Protein AF-A0A9D9SR25-F1 (afdb_monomer_lite)

Radius of gyration: 21.3 Å; chains: 1; bounding box: 66×44×65 Å

Foldseek 3Di:
DDDDDDDDPPPPPPPPPPPPPPLPQPFEAKDFDDDDDDFPQWDDFPRITGGHPPRGWYKAFDDDDDDFPQWDDDPRMTTGVDSQFFDKYFDDPDDDFPQWDDGPRMTGGVDSQAFDKEFDDDDDDFPQWDDGPRITGGVDSPDFDKYADDPNDDGPQWDDGPRITTGND

pLDDT: mean 82.05, std 18.7, range [27.25, 95.69]

Sequence (169 aa):
MSKFPLQLFIVIVLITGGGAKFTHAEQAAAMPRSGSACPSGYYKSGEYCVPGKDATKAVLQRKGSSCPSGYYKSGEYCVASGDKTKAALERDGSSCPGGYYKSGEYCVASSEQPRTVTQRHGSSCPSGYYRSGEYCVASKQTATHVIEQIDSSCPSGYYKSGEYCKRSE

Structure (mmCIF, N/CA/C/O backbone):
data_AF-A0A9D9SR25-F1
#
_entry.id   AF-A0A9D9SR25-F1
#
loop_
_atom_site.group_PDB
_atom_site.id
_atom_site.type_symbol
_atom_site.label_atom_id
_atom_site.label_alt_id
_atom_site.label_comp_id
_atom_site.label_asym_id
_atom_site.label_entity_id
_atom_site.label_seq_id
_atom_site.pdbx_PDB_ins_code
_atom_site.Cartn_x
_atom_site.Cartn_y
_atom_site.Cartn_z
_atom_site.occupancy
_atom_site.B_iso_or_equiv
_atom_site.auth_seq_id
_atom_site.auth_comp_id
_atom_site.auth_asym_id
_atom_site.auth_atom_id
_atom_site.pdbx_PDB_model_num
ATOM 1 N N . MET A 1 1 ? -50.887 -27.441 -45.320 1.00 36.31 1 MET A N 1
ATOM 2 C CA . MET A 1 1 ? -49.569 -27.979 -44.919 1.00 36.31 1 MET A CA 1
ATOM 3 C C . MET A 1 1 ? -48.566 -26.831 -44.905 1.00 36.31 1 MET A C 1
ATOM 5 O O . MET A 1 1 ? -48.365 -26.289 -45.975 1.00 36.31 1 MET A O 1
ATOM 9 N N . SER A 1 2 ? -47.969 -26.508 -43.740 1.00 37.09 2 SER A N 1
ATOM 10 C CA . SER A 1 2 ? -46.695 -25.758 -43.548 1.00 37.09 2 SER A CA 1
ATOM 11 C C . SER A 1 2 ? -46.578 -24.341 -44.158 1.00 37.09 2 SER A C 1
ATOM 13 O O . SER A 1 2 ? -46.807 -24.169 -45.339 1.00 37.09 2 SER A O 1
ATOM 15 N N . LYS A 1 3 ? -46.136 -23.260 -43.503 1.00 36.53 3 LYS A N 1
ATOM 16 C CA . LYS A 1 3 ? -45.299 -23.013 -42.313 1.00 36.53 3 LYS A CA 1
ATOM 17 C C . LYS A 1 3 ? -45.435 -21.511 -41.962 1.00 36.53 3 LYS A C 1
ATOM 19 O O . LYS A 1 3 ? -45.432 -20.689 -42.873 1.00 36.53 3 LYS A O 1
ATOM 24 N N . PHE A 1 4 ? -45.492 -21.158 -40.675 1.00 46.09 4 PHE A N 1
ATOM 25 C CA . PHE A 1 4 ? -45.135 -19.812 -40.187 1.00 46.09 4 PHE A CA 1
ATOM 26 C C . PHE A 1 4 ? -43.613 -19.605 -40.327 1.00 46.09 4 PHE A C 1
ATOM 28 O O . PHE A 1 4 ? -42.866 -20.585 -40.250 1.00 46.09 4 PHE A O 1
ATOM 35 N N . PRO A 1 5 ? -43.134 -18.362 -40.503 1.00 44.91 5 PRO A N 1
ATOM 36 C CA . PRO A 1 5 ? -42.424 -17.745 -39.375 1.00 44.91 5 PRO A CA 1
ATOM 37 C C . PRO A 1 5 ? -42.772 -16.251 -39.212 1.00 44.91 5 PRO A C 1
ATOM 39 O O . PRO A 1 5 ? -42.830 -15.488 -40.167 1.00 44.91 5 PRO A O 1
ATOM 42 N N . LEU A 1 6 ? -43.191 -15.844 -38.014 1.00 39.97 6 LEU A N 1
ATOM 43 C CA . LEU A 1 6 ? -42.313 -15.276 -36.979 1.00 39.97 6 LEU A CA 1
ATOM 44 C C . LEU A 1 6 ? -41.840 -13.858 -37.350 1.00 39.97 6 LEU A C 1
ATOM 46 O O . LEU A 1 6 ? -40.677 -13.629 -37.670 1.00 39.97 6 LEU A O 1
ATOM 50 N N . GLN A 1 7 ? -42.768 -12.895 -37.304 1.00 45.31 7 GLN A N 1
ATOM 51 C CA . GLN A 1 7 ? -42.406 -11.481 -37.284 1.00 45.31 7 GLN A CA 1
ATOM 52 C C . GLN A 1 7 ? -41.759 -11.148 -35.935 1.00 45.31 7 GLN A C 1
ATOM 54 O O . GLN A 1 7 ? -42.334 -11.320 -34.862 1.00 45.31 7 GLN A O 1
ATOM 59 N N . LEU A 1 8 ? -40.511 -10.722 -36.057 1.00 40.78 8 LEU A N 1
ATOM 60 C CA . LEU A 1 8 ? -39.563 -10.306 -35.042 1.00 40.78 8 LEU A CA 1
ATOM 61 C C . LEU A 1 8 ? -40.115 -9.124 -34.220 1.00 40.78 8 LEU A C 1
ATOM 63 O O . LEU A 1 8 ? -40.086 -7.982 -34.672 1.00 40.78 8 LEU A O 1
ATOM 67 N N . PHE A 1 9 ? -40.590 -9.381 -33.000 1.00 42.50 9 PHE A N 1
ATOM 68 C CA . PHE A 1 9 ? -40.798 -8.326 -32.006 1.00 42.50 9 PHE A CA 1
ATOM 69 C C . PHE A 1 9 ? -39.428 -7.871 -31.489 1.00 42.50 9 PHE A C 1
ATOM 71 O O . PHE A 1 9 ? -3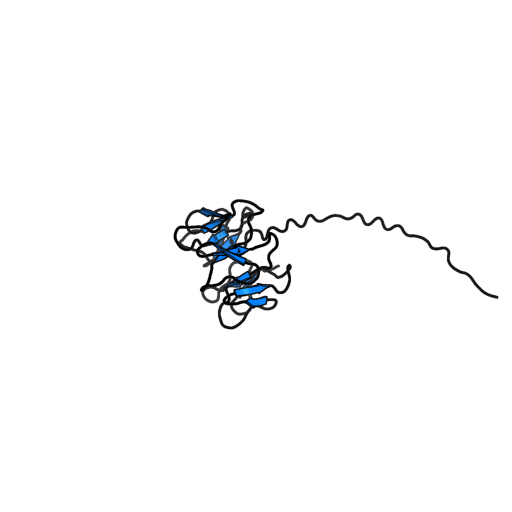8.823 -8.514 -30.633 1.00 42.50 9 PHE A O 1
ATOM 78 N N . ILE A 1 10 ? -38.921 -6.765 -32.035 1.00 45.84 10 ILE A N 1
ATOM 79 C CA . ILE A 1 10 ? -37.752 -6.067 -31.498 1.00 45.84 10 ILE A CA 1
ATOM 80 C C . ILE A 1 10 ? -38.184 -5.413 -30.183 1.00 45.84 10 ILE A C 1
ATOM 82 O O . ILE A 1 10 ? -38.755 -4.324 -30.162 1.00 45.84 10 ILE A O 1
ATOM 86 N N . VAL A 1 11 ? -37.931 -6.097 -29.069 1.00 40.06 11 VAL A N 1
ATOM 87 C CA . VAL A 1 11 ? -37.982 -5.489 -27.738 1.00 40.06 11 VAL A CA 1
ATOM 88 C C . VAL A 1 11 ? -36.752 -4.594 -27.620 1.00 40.06 11 VAL A C 1
ATOM 90 O O . VAL A 1 11 ? -35.647 -5.066 -27.354 1.00 40.06 11 VAL A O 1
ATOM 93 N N . ILE A 1 12 ? -36.930 -3.294 -27.858 1.00 46.47 12 ILE A N 1
ATOM 94 C CA . ILE A 1 12 ? -35.922 -2.284 -27.526 1.00 46.47 12 ILE A CA 1
ATOM 95 C C . ILE A 1 12 ? -35.889 -2.198 -26.000 1.00 46.47 12 ILE A C 1
ATOM 97 O O . ILE A 1 12 ? -36.643 -1.450 -25.380 1.00 46.47 12 ILE A O 1
ATOM 101 N N . VAL A 1 13 ? -35.032 -3.011 -25.384 1.00 42.19 13 VAL A N 1
ATOM 102 C CA . VAL A 1 13 ? -34.656 -2.834 -23.984 1.00 42.19 13 VAL A CA 1
ATOM 103 C C . VAL A 1 13 ? -33.842 -1.547 -23.926 1.00 42.19 13 VAL A C 1
ATOM 105 O O . VAL A 1 13 ? -32.653 -1.530 -24.243 1.00 42.19 13 VAL A O 1
ATOM 108 N N . LEU A 1 14 ? -34.499 -0.449 -23.553 1.00 37.72 14 LEU A N 1
ATOM 109 C CA . LEU A 1 14 ? -33.829 0.755 -23.082 1.00 37.72 14 LEU A CA 1
ATOM 110 C C . LEU A 1 14 ? -33.109 0.378 -21.788 1.00 37.72 14 LEU A C 1
ATOM 112 O O . LEU A 1 14 ? -33.664 0.472 -20.696 1.00 37.72 14 LEU A O 1
ATOM 116 N N . ILE A 1 15 ? -31.873 -0.103 -21.921 1.00 49.88 15 ILE A N 1
ATOM 117 C CA . ILE A 1 15 ? -30.955 -0.218 -20.798 1.00 49.88 15 ILE A CA 1
ATOM 118 C C . ILE A 1 15 ? -30.678 1.221 -20.377 1.00 49.88 15 ILE A C 1
ATOM 120 O O . ILE A 1 15 ? -29.836 1.906 -20.957 1.00 49.88 15 ILE A O 1
ATOM 124 N N . THR A 1 16 ? -31.426 1.706 -19.388 1.00 41.34 16 THR A N 1
ATOM 125 C CA . THR A 1 16 ? -31.039 2.874 -18.607 1.00 41.34 16 THR A CA 1
ATOM 126 C C . THR A 1 16 ? -29.721 2.509 -17.943 1.00 41.34 16 THR A C 1
ATOM 128 O O . THR A 1 16 ? -29.692 1.884 -16.884 1.00 41.34 16 THR A O 1
ATOM 131 N N . GLY A 1 17 ? -28.623 2.820 -18.630 1.00 43.00 17 GLY A N 1
ATOM 132 C CA . GLY A 1 17 ? -27.272 2.721 -18.115 1.00 43.00 17 GLY A CA 1
ATOM 133 C C . GLY A 1 17 ? -27.137 3.688 -16.953 1.00 43.00 17 GLY A C 1
ATOM 134 O O . GLY A 1 17 ? -26.677 4.814 -17.120 1.00 43.00 17 GLY A O 1
ATOM 135 N N . GLY A 1 18 ? -27.567 3.248 -15.771 1.00 36.25 18 GLY A N 1
ATOM 136 C CA . GLY A 1 18 ? -27.136 3.802 -14.504 1.00 36.25 18 GLY A CA 1
ATOM 137 C C . GLY A 1 18 ? -25.638 3.571 -14.418 1.00 36.25 18 GLY A C 1
ATOM 138 O O . GLY A 1 18 ? -25.186 2.539 -13.932 1.00 36.25 18 GLY A O 1
ATOM 139 N N . GLY A 1 19 ? -24.867 4.506 -14.970 1.00 35.53 19 GLY A N 1
ATOM 140 C CA . GLY A 1 19 ? -23.437 4.575 -14.762 1.00 35.53 19 GLY A CA 1
ATOM 141 C C . GLY A 1 19 ? -23.210 4.810 -13.280 1.00 35.53 19 GLY A C 1
ATOM 142 O O . GLY A 1 19 ? -23.188 5.955 -12.831 1.00 35.53 19 GLY A O 1
ATOM 143 N N . ALA A 1 20 ? -23.062 3.730 -12.514 1.00 35.31 20 ALA A N 1
ATOM 144 C CA . ALA A 1 20 ? -22.393 3.793 -11.234 1.00 35.31 20 ALA A CA 1
ATOM 145 C C . ALA A 1 20 ? -21.032 4.425 -11.526 1.00 35.31 20 ALA A C 1
ATOM 147 O O . ALA A 1 20 ? -20.170 3.821 -12.168 1.00 35.31 20 ALA A O 1
ATOM 148 N N . LYS A 1 21 ? -20.872 5.695 -11.147 1.00 28.84 21 LYS A N 1
ATOM 149 C CA . LYS A 1 21 ? -19.568 6.338 -11.122 1.00 28.84 21 LYS A CA 1
ATOM 150 C C . LYS A 1 21 ? -18.767 5.573 -10.082 1.00 28.84 21 LYS A C 1
ATOM 152 O O . LYS A 1 21 ? -18.829 5.885 -8.900 1.00 28.84 21 LYS A O 1
ATOM 157 N N . PHE A 1 22 ? -18.053 4.543 -10.517 1.00 28.72 22 PHE A N 1
ATOM 158 C CA . PHE A 1 22 ? -17.020 3.929 -9.711 1.00 28.72 22 PHE A CA 1
ATOM 159 C C . PHE A 1 22 ? -15.892 4.951 -9.608 1.00 28.72 22 PHE A C 1
ATOM 161 O O . PHE A 1 22 ? -14.959 4.969 -10.413 1.00 28.72 22 PHE A O 1
ATOM 168 N N . THR A 1 23 ? -16.014 5.859 -8.643 1.00 27.25 23 THR A N 1
ATOM 169 C CA . THR A 1 23 ? -14.897 6.657 -8.159 1.00 27.25 23 THR A CA 1
ATOM 170 C C . THR A 1 23 ? -13.943 5.679 -7.482 1.00 27.25 23 THR A C 1
ATOM 172 O O . THR A 1 23 ? -14.039 5.432 -6.283 1.00 27.25 23 THR A O 1
ATOM 175 N N . HIS A 1 24 ? -13.073 5.049 -8.271 1.00 37.03 24 HIS A N 1
ATOM 176 C CA . HIS A 1 24 ? -11.971 4.235 -7.771 1.00 37.03 24 HIS A CA 1
ATOM 177 C C . HIS A 1 24 ? -10.925 5.171 -7.174 1.00 37.03 24 HIS A C 1
ATOM 179 O O . HIS A 1 24 ? -9.902 5.464 -7.785 1.00 37.03 24 HIS A O 1
ATOM 185 N N . ALA A 1 25 ? -11.212 5.674 -5.983 1.00 37.75 25 ALA A N 1
ATOM 186 C CA . ALA A 1 25 ? -10.147 5.908 -5.042 1.00 37.75 25 ALA A CA 1
ATOM 187 C C . ALA A 1 25 ? -9.971 4.571 -4.312 1.00 37.75 25 ALA A C 1
ATOM 189 O O . ALA A 1 25 ? -10.930 4.011 -3.781 1.00 37.75 25 ALA A O 1
ATOM 190 N N . GLU A 1 26 ? -8.759 4.031 -4.313 1.00 50.59 26 GLU A N 1
ATOM 191 C CA . GLU A 1 26 ? -8.326 3.148 -3.229 1.00 50.59 26 GLU A CA 1
ATOM 192 C C . GLU A 1 26 ? -8.309 4.059 -1.983 1.00 50.59 26 GLU A C 1
ATOM 194 O O . GLU A 1 26 ? -7.312 4.704 -1.659 1.00 50.59 26 GLU A O 1
ATOM 199 N N . GLN A 1 27 ? -9.509 4.275 -1.429 1.00 62.94 27 GLN A N 1
ATOM 200 C CA . GLN A 1 27 ? -9.814 5.192 -0.336 1.00 62.94 27 GLN A CA 1
ATOM 201 C C . GLN A 1 27 ? -9.247 4.621 0.952 1.00 62.94 27 GLN A C 1
ATOM 203 O O . GLN A 1 27 ? -9.194 3.401 1.106 1.00 62.94 27 GLN A O 1
ATOM 208 N N . ALA A 1 28 ? -8.821 5.529 1.832 1.00 77.38 28 ALA A N 1
ATOM 209 C CA . ALA A 1 28 ? -8.316 5.295 3.178 1.00 77.38 28 ALA A CA 1
ATOM 210 C C . ALA A 1 28 ? -8.449 3.837 3.659 1.00 77.38 28 ALA A C 1
ATOM 212 O O . ALA A 1 28 ? -9.545 3.352 3.937 1.00 77.38 28 ALA A O 1
ATOM 213 N N . ALA A 1 29 ? -7.324 3.130 3.740 1.00 86.31 29 ALA A N 1
ATOM 214 C CA . ALA A 1 29 ? -7.258 1.752 4.210 1.00 86.31 29 ALA A CA 1
ATOM 215 C C . ALA A 1 29 ? -6.604 1.695 5.591 1.00 86.31 29 ALA A C 1
ATOM 217 O O . ALA A 1 29 ? -5.873 2.612 5.964 1.00 86.31 29 ALA A O 1
ATOM 218 N N . ALA A 1 30 ? -6.867 0.628 6.351 1.00 91.25 30 ALA A N 1
ATOM 219 C CA . ALA A 1 30 ? -6.173 0.425 7.618 1.00 91.25 30 ALA A CA 1
ATOM 220 C C . ALA A 1 30 ? -4.670 0.211 7.383 1.00 91.25 30 ALA A C 1
ATOM 222 O O . ALA A 1 30 ? -4.254 -0.219 6.310 1.00 91.25 30 ALA A O 1
ATOM 223 N N . MET A 1 31 ? -3.865 0.524 8.391 1.00 90.25 31 MET A N 1
ATOM 224 C CA . MET A 1 31 ? -2.405 0.533 8.297 1.00 90.25 31 MET A CA 1
ATOM 225 C C . MET A 1 31 ? -1.765 0.303 9.668 1.00 90.25 31 MET A C 1
ATOM 227 O O . MET A 1 31 ? -2.406 0.623 10.675 1.00 90.25 31 MET A O 1
ATOM 231 N N . PRO A 1 32 ? -0.518 -0.194 9.740 1.00 90.75 32 PRO A N 1
ATOM 232 C CA . PRO A 1 32 ? 0.221 -0.223 10.994 1.00 90.75 32 PRO A CA 1
ATOM 233 C C . PRO A 1 32 ? 0.365 1.185 11.583 1.00 90.75 32 PRO A C 1
ATOM 235 O O . PRO A 1 32 ? 0.518 2.180 10.865 1.00 90.75 32 PRO A O 1
ATOM 238 N N . ARG A 1 33 ? 0.286 1.271 12.907 1.00 92.56 33 ARG A N 1
ATOM 239 C CA . ARG A 1 33 ? 0.391 2.518 13.659 1.00 92.56 33 ARG A CA 1
ATOM 240 C C . ARG A 1 33 ? 1.857 2.829 13.939 1.00 92.56 33 ARG A C 1
ATOM 242 O O . ARG A 1 33 ? 2.565 2.014 14.519 1.00 92.56 33 ARG A O 1
ATOM 249 N N . SER A 1 34 ? 2.273 4.050 13.617 1.00 88.56 34 SER A N 1
ATOM 250 C CA . SER A 1 34 ? 3.579 4.587 14.001 1.00 88.56 34 SER A CA 1
ATOM 251 C C . SER A 1 34 ? 3.432 5.558 15.174 1.00 88.56 34 SER A C 1
ATOM 253 O O . SER A 1 34 ? 2.635 6.498 15.122 1.00 88.56 34 SER A O 1
ATOM 255 N N . GLY A 1 35 ? 4.185 5.340 16.254 1.00 84.62 35 GLY A N 1
ATOM 256 C CA . GLY A 1 35 ? 4.142 6.188 17.451 1.00 84.62 35 GLY A CA 1
ATOM 257 C C . GLY A 1 35 ? 2.899 5.960 18.315 1.00 84.62 35 GLY A C 1
ATOM 258 O O . GLY A 1 35 ? 2.391 4.847 18.394 1.00 84.62 35 GLY A O 1
ATOM 259 N N . SER A 1 36 ? 2.416 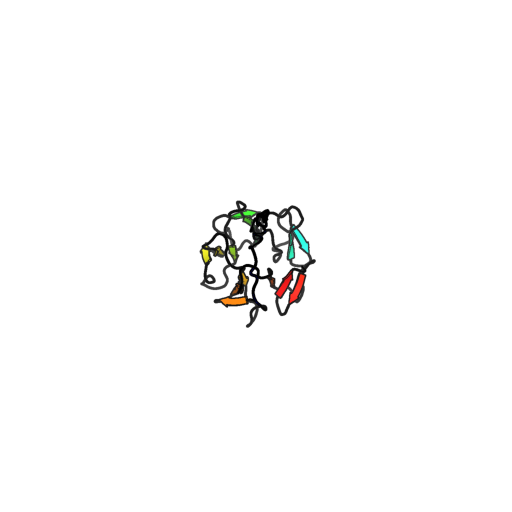6.989 19.022 1.00 83.06 36 SER A N 1
ATOM 260 C CA . SER A 1 36 ? 1.271 6.890 19.949 1.00 83.06 36 SER A CA 1
ATOM 261 C C . SER A 1 36 ? -0.082 7.254 19.323 1.00 83.06 36 SER A C 1
ATOM 263 O O . SER A 1 36 ? -1.116 6.836 19.843 1.00 83.06 36 SER A O 1
ATOM 265 N N . ALA A 1 37 ? -0.090 7.971 18.196 1.00 87.75 37 ALA A N 1
ATOM 266 C CA . ALA A 1 37 ? -1.290 8.549 17.593 1.00 87.75 37 ALA A CA 1
ATOM 267 C C . ALA A 1 37 ? -1.533 8.062 16.155 1.00 87.75 37 ALA A C 1
ATOM 269 O O . ALA A 1 37 ? -0.606 7.675 15.443 1.00 87.75 37 ALA A O 1
ATOM 270 N N . CYS A 1 38 ? -2.798 8.116 15.737 1.00 90.75 38 CYS A N 1
ATOM 271 C CA . CYS A 1 38 ? -3.215 7.897 14.356 1.00 90.75 38 CYS A CA 1
ATOM 272 C C . CYS A 1 38 ? -3.366 9.231 13.611 1.00 90.75 38 CYS A C 1
ATOM 274 O O . CYS A 1 38 ? -3.603 10.259 14.251 1.00 90.75 38 CYS A O 1
ATOM 276 N N . PRO A 1 39 ? -3.224 9.234 12.275 1.00 88.69 39 PRO A N 1
ATOM 277 C CA . PRO A 1 39 ? -3.429 10.433 11.473 1.00 88.69 39 PRO A CA 1
ATOM 278 C C . PRO A 1 39 ? -4.890 10.904 11.547 1.00 88.69 39 PRO A C 1
ATOM 280 O O . PRO A 1 39 ? -5.795 10.141 11.891 1.00 88.69 39 PRO A O 1
ATOM 283 N N . SER A 1 40 ? -5.140 12.168 11.205 1.00 86.12 40 SER A N 1
ATOM 284 C CA . SER A 1 40 ? -6.495 12.732 11.207 1.00 86.12 40 SER A CA 1
ATOM 285 C C . SER A 1 40 ? -7.459 11.908 10.349 1.00 86.12 40 SER A C 1
ATOM 287 O O . SER A 1 40 ? -7.134 11.531 9.225 1.00 86.12 40 SER A O 1
ATOM 289 N N . GLY A 1 41 ? -8.655 11.649 10.881 1.00 88.31 41 GLY A N 1
ATOM 290 C CA . GLY A 1 41 ? -9.667 10.798 10.247 1.00 88.31 41 GLY A CA 1
ATOM 291 C C . GLY A 1 41 ? -9.530 9.309 10.580 1.00 88.31 41 GLY A C 1
ATOM 292 O O . GLY A 1 41 ? -10.446 8.550 10.286 1.00 88.31 41 GLY A O 1
ATOM 293 N N . TYR A 1 42 ? -8.445 8.890 11.236 1.00 91.69 42 TYR A N 1
ATOM 294 C CA . TYR A 1 42 ? -8.218 7.507 11.647 1.00 91.69 42 TYR A CA 1
ATOM 295 C C . TYR A 1 42 ? -8.339 7.345 13.162 1.00 91.69 42 TYR A C 1
ATOM 297 O O . TYR A 1 42 ? -8.040 8.258 13.930 1.00 91.69 42 TYR A O 1
ATOM 305 N N . TYR A 1 43 ? -8.729 6.151 13.599 1.00 92.38 43 TYR A N 1
ATOM 306 C CA . TYR A 1 43 ? -8.791 5.781 15.011 1.00 92.38 43 TYR A CA 1
ATOM 307 C C . TYR A 1 43 ? -7.897 4.576 15.311 1.00 92.38 43 TYR A C 1
ATOM 309 O O . TYR A 1 43 ? -7.591 3.764 14.435 1.00 92.38 43 TYR A O 1
ATOM 317 N N . LYS A 1 44 ? -7.460 4.466 16.570 1.00 94.62 44 LYS A N 1
ATOM 318 C CA . LYS A 1 44 ? -6.611 3.365 17.034 1.00 94.62 44 LYS A CA 1
ATOM 319 C C . LYS A 1 44 ? -7.422 2.072 17.141 1.00 94.62 44 LYS A C 1
ATOM 321 O O . LYS A 1 44 ? -8.467 2.049 17.785 1.00 94.62 44 LYS A O 1
ATOM 326 N N . SER A 1 45 ? -6.886 0.986 16.593 1.00 94.19 45 SER A N 1
ATOM 327 C CA . SER A 1 45 ? -7.371 -0.377 16.814 1.00 94.19 45 SER A CA 1
ATOM 328 C C . SER A 1 45 ? -6.167 -1.300 17.006 1.00 94.19 45 SER A C 1
ATOM 330 O O . SER A 1 45 ? -5.517 -1.695 16.042 1.00 94.19 45 SER A O 1
ATOM 332 N N . GLY A 1 46 ? -5.808 -1.570 18.265 1.00 91.62 46 GLY A N 1
ATOM 333 C CA . GLY A 1 46 ? -4.558 -2.265 18.599 1.00 91.62 46 GLY A CA 1
ATOM 334 C C . GLY A 1 46 ? -3.325 -1.523 18.065 1.00 91.62 46 GLY A C 1
ATOM 335 O O . GLY A 1 46 ? -3.174 -0.315 18.289 1.00 91.62 46 GLY A O 1
ATOM 336 N N . GLU A 1 47 ? -2.489 -2.240 17.315 1.00 93.62 47 GLU A N 1
ATOM 337 C CA . GLU A 1 47 ? -1.287 -1.715 16.648 1.00 93.62 47 GLU A CA 1
ATOM 338 C C . GLU A 1 47 ? -1.556 -1.110 15.265 1.00 93.62 47 GLU A C 1
ATOM 340 O O . GLU A 1 47 ? -0.637 -0.865 14.489 1.00 93.62 47 GLU A O 1
ATOM 345 N N . TYR A 1 48 ? -2.818 -0.804 14.966 1.00 93.88 48 TYR A N 1
ATOM 346 C CA . TYR A 1 48 ? -3.233 -0.253 13.685 1.00 93.88 48 TYR A CA 1
ATOM 347 C C . TYR A 1 48 ? -3.954 1.080 13.830 1.00 93.88 48 TYR A C 1
ATOM 349 O O . TYR A 1 48 ? -4.571 1.394 14.855 1.00 93.88 48 TYR A O 1
ATOM 357 N N . CYS A 1 49 ? -3.934 1.825 12.733 1.00 94.00 49 CYS A N 1
ATOM 358 C CA . CYS A 1 49 ? -4.835 2.928 12.471 1.00 94.00 49 CYS A CA 1
ATOM 359 C C . CYS A 1 49 ? -5.876 2.486 11.451 1.00 94.00 49 CYS A C 1
ATOM 361 O O . CYS A 1 49 ? -5.534 2.032 10.360 1.00 94.00 49 CYS A O 1
ATOM 363 N N . VAL A 1 50 ? -7.150 2.622 11.810 1.00 92.62 50 VAL A N 1
ATOM 364 C CA . VAL A 1 50 ? -8.288 2.241 10.968 1.00 92.62 50 VAL A CA 1
ATOM 365 C C . VAL A 1 50 ? -9.002 3.509 10.499 1.00 92.62 50 VAL A C 1
ATOM 367 O O . VAL A 1 50 ? -9.204 4.417 11.311 1.00 92.62 50 VAL A O 1
ATOM 370 N N . PRO A 1 51 ? -9.353 3.614 9.207 1.00 91.38 51 PRO A N 1
ATOM 371 C CA . PRO A 1 51 ? -10.070 4.763 8.668 1.00 91.38 51 PRO A CA 1
ATOM 372 C C . PRO A 1 51 ? -11.445 4.907 9.327 1.00 91.38 51 PRO A C 1
ATOM 374 O O . PRO A 1 51 ? -12.230 3.961 9.379 1.00 91.38 51 PRO A O 1
ATOM 377 N N . GLY A 1 52 ? -11.744 6.101 9.831 1.00 89.44 52 GLY A N 1
ATOM 378 C CA . GLY A 1 52 ? -13.098 6.500 10.197 1.00 89.44 52 GLY A CA 1
ATOM 379 C C . GLY A 1 52 ? -13.883 7.002 8.983 1.00 89.44 52 GLY A C 1
ATOM 380 O O . GLY A 1 52 ? -13.367 7.078 7.871 1.00 89.44 52 GLY A O 1
ATOM 381 N N . LYS A 1 53 ? -15.132 7.419 9.212 1.00 86.00 53 LYS A N 1
ATOM 382 C CA . LYS A 1 53 ? -16.029 7.959 8.170 1.00 86.00 53 LYS A CA 1
ATOM 383 C C . LYS A 1 53 ? -15.467 9.168 7.404 1.00 86.00 53 LYS A C 1
ATOM 385 O O . LYS A 1 53 ? -15.840 9.387 6.259 1.00 86.00 53 LYS A O 1
ATOM 390 N N . ASP A 1 54 ? -14.582 9.937 8.036 1.00 83.38 54 ASP A N 1
ATOM 391 C CA . ASP A 1 54 ? -14.014 11.169 7.478 1.00 83.38 54 ASP A CA 1
ATOM 392 C C . ASP A 1 54 ? -12.647 10.928 6.800 1.00 83.38 54 ASP A C 1
ATOM 394 O O . ASP A 1 54 ? -12.049 11.850 6.240 1.00 83.38 54 ASP A O 1
ATOM 398 N N . ALA A 1 5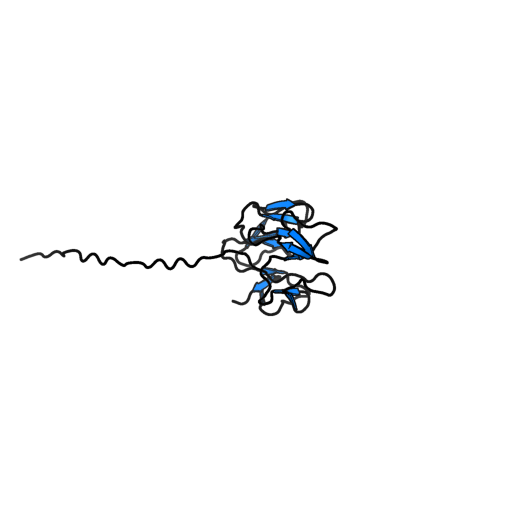5 ? -12.128 9.693 6.841 1.00 85.19 55 ALA A N 1
ATOM 399 C CA . ALA A 1 55 ? -10.878 9.334 6.187 1.00 85.19 55 ALA A CA 1
ATOM 400 C C . ALA A 1 55 ? -11.102 9.156 4.681 1.00 85.19 55 ALA A C 1
ATOM 402 O O . ALA A 1 55 ? -11.599 8.138 4.214 1.00 85.19 55 ALA A O 1
ATOM 403 N N . THR A 1 56 ? -10.717 10.169 3.913 1.00 83.44 56 THR A N 1
ATOM 404 C CA . THR A 1 56 ? -10.887 10.194 2.449 1.00 83.44 56 THR A CA 1
ATOM 405 C C . THR A 1 56 ? -9.576 10.012 1.695 1.00 83.44 56 THR A C 1
ATOM 407 O O . THR A 1 56 ? -9.567 9.629 0.528 1.00 83.44 56 THR A O 1
ATOM 410 N N . LYS A 1 57 ? -8.449 10.262 2.364 1.00 87.94 57 LYS A N 1
ATOM 411 C CA . LYS A 1 57 ? -7.119 10.294 1.758 1.00 87.94 57 LYS A CA 1
ATOM 412 C C . LYS A 1 57 ? -6.336 9.037 2.094 1.00 87.94 57 LYS A C 1
ATOM 414 O O . LYS A 1 57 ? -6.415 8.535 3.210 1.00 87.94 57 LYS A O 1
ATOM 419 N N . ALA A 1 58 ? -5.526 8.578 1.144 1.00 87.94 58 ALA A N 1
ATOM 420 C CA . ALA A 1 58 ? -4.534 7.550 1.414 1.00 87.94 58 ALA A CA 1
ATOM 421 C C . ALA A 1 58 ? -3.472 8.087 2.382 1.00 87.94 58 ALA A C 1
ATOM 423 O O . ALA A 1 58 ? -2.991 9.220 2.241 1.00 87.94 58 ALA A O 1
ATOM 424 N N . VAL A 1 59 ? -3.096 7.252 3.345 1.00 91.19 59 VAL A N 1
ATOM 425 C CA . VAL A 1 59 ? -2.067 7.549 4.336 1.00 91.19 59 VAL A CA 1
ATOM 426 C C . VAL A 1 59 ? -1.091 6.379 4.369 1.00 91.19 59 VAL A C 1
ATOM 428 O O . VAL A 1 59 ? -1.495 5.228 4.231 1.00 91.19 59 VAL A O 1
ATOM 431 N N . LEU A 1 60 ? 0.195 6.673 4.537 1.00 90.88 60 LEU A N 1
ATOM 432 C CA . LEU A 1 60 ? 1.252 5.686 4.768 1.00 90.88 60 LEU A CA 1
ATOM 433 C C . LEU A 1 60 ? 2.153 6.149 5.917 1.00 90.88 60 LEU A C 1
ATOM 435 O O . LEU A 1 60 ? 2.194 7.347 6.218 1.00 90.88 60 LEU A O 1
ATOM 439 N N . GLN A 1 61 ? 2.864 5.230 6.572 1.00 91.56 61 GLN A N 1
ATOM 440 C CA . GLN A 1 61 ? 3.835 5.634 7.589 1.00 91.56 61 GLN A CA 1
ATOM 441 C C . GLN A 1 61 ? 5.011 6.348 6.931 1.00 91.56 61 GLN A C 1
ATOM 443 O O . GLN A 1 61 ? 5.391 6.068 5.791 1.00 91.56 61 GLN A O 1
ATOM 448 N N . ARG A 1 62 ? 5.588 7.299 7.661 1.00 91.88 62 ARG A N 1
ATOM 449 C CA . ARG A 1 62 ? 6.712 8.084 7.184 1.00 91.88 62 ARG A CA 1
ATOM 450 C C . ARG A 1 62 ? 8.027 7.405 7.562 1.00 91.88 62 ARG A C 1
ATOM 452 O O . ARG A 1 62 ? 8.411 7.393 8.725 1.00 91.88 62 ARG A O 1
ATOM 459 N N . LYS A 1 63 ? 8.761 6.910 6.570 1.00 88.38 63 LYS A N 1
ATOM 460 C CA . LYS A 1 63 ? 10.161 6.492 6.693 1.00 88.38 63 LYS A CA 1
ATOM 461 C C . LYS A 1 63 ? 11.105 7.677 6.476 1.00 88.38 63 LYS A C 1
ATOM 463 O O . LYS A 1 63 ? 11.053 8.358 5.453 1.00 88.38 63 LYS A O 1
ATOM 468 N N . GLY A 1 64 ? 11.987 7.922 7.445 1.00 84.62 64 GLY A N 1
ATOM 469 C CA . GLY A 1 64 ? 12.991 8.988 7.375 1.00 84.62 64 GLY A CA 1
ATOM 470 C C . GLY A 1 64 ? 12.399 10.390 7.536 1.00 84.62 64 GLY A C 1
ATOM 471 O O . GLY A 1 64 ? 11.499 10.606 8.346 1.00 84.62 64 GLY A O 1
ATOM 472 N N . SER A 1 65 ? 12.922 11.374 6.801 1.00 85.12 65 SER A N 1
ATOM 473 C CA . SER A 1 65 ? 12.500 12.783 6.880 1.00 85.12 65 SER A CA 1
ATOM 474 C C . SER A 1 65 ? 11.531 13.213 5.771 1.00 85.12 65 SER A C 1
ATOM 476 O O . SER A 1 65 ? 10.944 14.290 5.879 1.00 85.12 65 SER A O 1
ATOM 478 N N . SER A 1 66 ? 11.309 12.380 4.750 1.00 90.19 66 SER A N 1
ATOM 479 C CA . SER A 1 66 ? 10.575 12.732 3.530 1.00 90.19 66 SER A CA 1
ATOM 480 C C . SER A 1 66 ? 9.347 11.849 3.275 1.00 90.19 66 SER A C 1
ATOM 482 O O . SER A 1 66 ? 9.176 10.778 3.859 1.00 90.19 66 SER A O 1
ATOM 484 N N . CYS A 1 67 ? 8.472 12.340 2.398 1.00 94.81 67 CYS A N 1
ATOM 485 C CA . CYS A 1 67 ? 7.307 11.631 1.877 1.00 94.81 67 CYS A CA 1
ATOM 486 C C . CYS A 1 67 ? 7.472 11.392 0.371 1.00 94.81 67 CYS A C 1
ATOM 488 O O . CYS A 1 67 ? 8.217 12.137 -0.276 1.00 94.81 67 CYS A O 1
ATOM 490 N N . PRO A 1 68 ? 6.796 10.379 -0.199 1.00 95.69 68 PRO A N 1
ATOM 491 C CA . PRO A 1 68 ? 6.843 10.151 -1.634 1.00 95.69 68 PRO A CA 1
ATOM 492 C C . PRO A 1 68 ? 6.229 11.315 -2.416 1.00 95.69 68 PRO A C 1
ATOM 494 O O . PRO A 1 68 ? 5.453 12.118 -1.893 1.00 95.69 68 PRO A O 1
ATOM 497 N N . SER A 1 69 ? 6.548 11.380 -3.707 1.00 92.38 69 SER A N 1
ATOM 498 C CA . SER A 1 69 ? 5.950 12.352 -4.625 1.00 92.38 69 SER A CA 1
ATOM 499 C C . SER A 1 69 ? 4.416 12.304 -4.570 1.00 92.38 69 SER A C 1
ATOM 501 O O . SER A 1 69 ? 3.823 11.237 -4.700 1.00 92.38 69 SER A O 1
ATOM 503 N N . GLY A 1 70 ? 3.771 13.465 -4.406 1.00 92.44 70 GLY A N 1
ATOM 504 C CA . GLY A 1 70 ? 2.307 13.573 -4.304 1.00 92.44 70 GLY A CA 1
ATOM 505 C C . GLY A 1 70 ? 1.735 13.391 -2.892 1.00 92.44 70 GLY A C 1
ATOM 506 O O . GLY A 1 70 ? 0.511 13.338 -2.748 1.00 92.44 70 GLY A O 1
ATOM 507 N N . TYR A 1 71 ? 2.599 13.314 -1.874 1.00 94.75 71 TYR A N 1
ATOM 508 C CA . TYR A 1 71 ? 2.235 13.230 -0.461 1.00 94.75 71 TYR A CA 1
ATOM 509 C C . TYR A 1 71 ? 2.901 14.347 0.352 1.00 94.75 71 TYR A C 1
ATOM 511 O O . TYR A 1 71 ? 4.012 14.781 0.046 1.00 94.75 71 TYR A O 1
ATOM 519 N N . TYR A 1 72 ? 2.241 14.781 1.426 1.00 93.00 72 TYR A N 1
ATOM 520 C CA . TYR A 1 72 ? 2.775 15.751 2.386 1.00 93.00 72 TYR A CA 1
ATOM 521 C C . TYR A 1 72 ? 2.923 15.137 3.781 1.00 93.00 72 TYR A C 1
ATOM 523 O O . TYR A 1 72 ? 2.228 14.185 4.143 1.00 93.00 72 TYR A O 1
ATOM 531 N N . LYS A 1 73 ? 3.842 15.691 4.579 1.00 92.31 73 LYS A N 1
ATOM 532 C CA . LYS A 1 73 ? 4.117 15.229 5.944 1.00 92.31 73 LYS A CA 1
ATOM 533 C C . LYS A 1 73 ? 2.985 15.622 6.897 1.00 92.31 73 LYS A C 1
ATOM 535 O O . LYS A 1 73 ? 2.603 16.787 6.961 1.00 92.31 73 LYS A O 1
ATOM 540 N N . SER A 1 74 ? 2.531 14.666 7.701 1.00 87.56 74 SER A N 1
ATOM 541 C CA . SER A 1 74 ? 1.629 14.880 8.833 1.00 87.56 74 SER A CA 1
ATOM 542 C C . SER A 1 74 ? 2.072 13.995 10.003 1.00 87.56 74 SER A C 1
ATOM 544 O O . SER A 1 74 ? 1.762 12.807 10.056 1.00 87.56 74 SER A O 1
ATOM 546 N N . GLY A 1 75 ? 2.879 14.554 10.913 1.00 87.50 75 GLY A N 1
ATOM 547 C CA . GLY A 1 75 ? 3.489 13.794 12.012 1.00 87.50 75 GLY A CA 1
ATOM 548 C C . GLY A 1 75 ? 4.365 12.635 11.513 1.00 87.50 75 GLY A C 1
ATOM 549 O O . GLY A 1 75 ? 5.258 12.836 10.682 1.00 87.50 75 GLY A O 1
ATOM 550 N N . GLU A 1 76 ? 4.075 11.425 11.998 1.00 91.44 76 GLU A N 1
ATOM 551 C CA . GLU A 1 76 ? 4.731 10.167 11.598 1.00 91.44 76 GLU A CA 1
ATOM 552 C C . GLU A 1 76 ? 4.150 9.535 10.329 1.00 91.44 76 GLU A C 1
ATOM 554 O O . GLU A 1 76 ? 4.465 8.396 9.992 1.00 91.44 76 GLU A O 1
ATOM 559 N N . TYR A 1 77 ? 3.327 10.280 9.592 1.00 92.44 77 TYR A N 1
ATOM 560 C CA . TYR A 1 77 ? 2.646 9.789 8.405 1.00 92.44 77 TYR A CA 1
ATOM 561 C C . TYR A 1 77 ? 2.855 10.709 7.203 1.00 92.44 77 TYR A C 1
ATOM 563 O O . TYR A 1 77 ? 3.171 11.899 7.320 1.00 92.44 77 TYR A O 1
ATOM 571 N N . CYS A 1 78 ? 2.648 10.135 6.026 1.00 94.12 78 CYS A N 1
ATOM 572 C CA . CYS A 1 78 ? 2.543 10.836 4.759 1.00 94.12 78 CYS A CA 1
ATOM 573 C C . CYS A 1 78 ? 1.104 10.735 4.265 1.00 94.12 78 CYS A C 1
ATOM 575 O O . CYS A 1 78 ? 0.559 9.640 4.159 1.00 94.12 78 CYS A O 1
ATOM 577 N N . VAL A 1 79 ? 0.495 11.875 3.956 1.00 92.00 79 VAL A N 1
ATOM 578 C CA . VAL A 1 79 ? -0.912 11.970 3.552 1.00 92.00 79 VAL A CA 1
ATOM 579 C C . VAL A 1 79 ? -0.990 12.408 2.096 1.00 92.00 79 VAL A C 1
ATOM 581 O O . VAL A 1 79 ? -0.253 13.301 1.674 1.00 92.00 79 VAL A O 1
ATOM 584 N N . ALA A 1 80 ? -1.867 11.774 1.320 1.00 93.06 80 ALA A N 1
ATOM 585 C CA . ALA A 1 80 ? -2.062 12.101 -0.086 1.00 93.06 80 ALA A CA 1
ATOM 586 C C . ALA A 1 80 ? -2.465 13.574 -0.278 1.00 93.06 80 ALA A C 1
ATOM 588 O O . ALA A 1 80 ? -3.384 14.094 0.367 1.00 93.06 80 ALA A O 1
ATOM 589 N N . SER A 1 81 ? -1.796 14.263 -1.202 1.00 91.81 81 SER A N 1
ATOM 590 C CA . SER A 1 81 ? -2.091 15.666 -1.500 1.00 91.81 81 SER A CA 1
ATOM 591 C C . SER A 1 81 ? -3.482 15.858 -2.120 1.00 91.81 81 SER A C 1
ATOM 593 O O . SER A 1 81 ? -4.118 16.872 -1.835 1.00 91.81 81 SER A O 1
ATOM 595 N N . GLY A 1 82 ? -4.010 14.877 -2.860 1.00 88.00 82 GLY A N 1
ATOM 596 C CA . GLY A 1 82 ? -5.383 14.900 -3.376 1.00 88.00 82 GLY A CA 1
ATOM 597 C C . GLY A 1 82 ? -5.878 13.538 -3.866 1.00 88.00 82 GLY A C 1
ATOM 598 O O . GLY A 1 82 ? -5.157 12.546 -3.806 1.00 88.00 82 GLY A O 1
ATOM 599 N N . ASP A 1 83 ? -7.102 13.501 -4.388 1.00 82.38 83 ASP A N 1
ATOM 600 C CA . ASP A 1 83 ? -7.803 12.250 -4.738 1.00 82.38 83 ASP A CA 1
ATOM 601 C C . ASP A 1 83 ? -7.181 11.502 -5.925 1.00 82.38 83 ASP A C 1
ATOM 603 O O . ASP A 1 83 ? -7.381 10.304 -6.091 1.00 82.38 83 ASP A O 1
ATOM 607 N N . LYS A 1 84 ? -6.412 12.214 -6.755 1.00 85.44 84 LYS A N 1
ATOM 608 C CA . LYS A 1 84 ? -5.672 11.654 -7.897 1.00 85.44 84 LYS A CA 1
ATOM 609 C C . LYS A 1 84 ? -4.223 11.302 -7.556 1.00 85.44 84 LYS A C 1
ATOM 611 O O . LYS A 1 84 ? -3.440 10.982 -8.450 1.00 85.44 84 LYS A O 1
ATOM 616 N N . THR A 1 85 ? -3.825 11.416 -6.288 1.00 90.88 85 THR A N 1
ATOM 617 C CA . THR A 1 85 ? -2.496 10.982 -5.861 1.00 90.88 85 THR A CA 1
ATOM 618 C C . THR A 1 85 ? -2.370 9.481 -6.116 1.00 90.88 85 THR A C 1
ATOM 620 O O . THR A 1 85 ? -3.183 8.686 -5.649 1.00 90.88 85 THR A O 1
ATOM 623 N N . LYS A 1 86 ? -1.339 9.092 -6.870 1.00 92.75 86 LYS A N 1
ATOM 624 C CA . LYS A 1 86 ? -1.066 7.686 -7.179 1.00 92.75 86 LYS A CA 1
ATOM 625 C C . LYS A 1 86 ? -0.723 6.928 -5.903 1.00 92.75 86 LYS A C 1
ATOM 627 O O . LYS A 1 86 ? -0.007 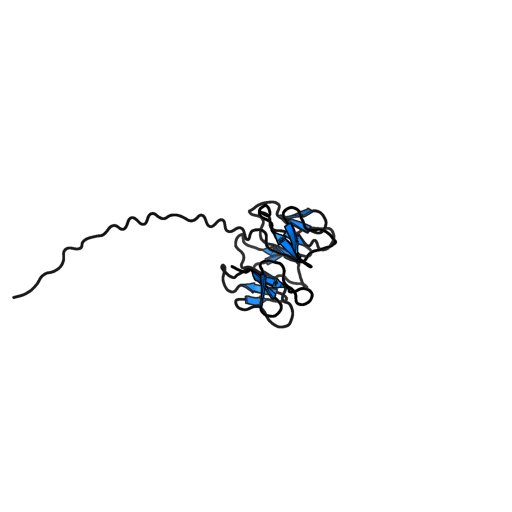7.459 -5.056 1.00 92.75 86 LYS A O 1
ATOM 632 N N . ALA A 1 87 ? -1.183 5.682 -5.808 1.00 91.62 87 ALA A N 1
ATOM 633 C CA . ALA A 1 87 ? -0.912 4.842 -4.650 1.00 91.62 87 ALA A CA 1
ATOM 634 C C . ALA A 1 87 ? 0.596 4.733 -4.384 1.00 91.62 87 ALA A C 1
ATOM 636 O O . ALA A 1 87 ? 1.397 4.572 -5.311 1.00 91.62 87 ALA A O 1
ATOM 637 N N . ALA A 1 88 ? 0.964 4.783 -3.111 1.00 93.69 88 ALA A N 1
ATOM 638 C CA . ALA A 1 88 ? 2.326 4.601 -2.654 1.00 93.69 88 ALA A CA 1
ATOM 639 C C . ALA A 1 88 ? 2.370 3.590 -1.514 1.00 93.69 88 ALA A C 1
ATOM 641 O O . ALA A 1 88 ? 1.423 3.463 -0.740 1.00 93.69 88 ALA A O 1
ATOM 642 N N . LEU A 1 89 ? 3.495 2.898 -1.413 1.00 92.12 89 LEU A N 1
ATOM 643 C CA . LEU A 1 89 ? 3.810 2.003 -0.314 1.00 92.12 89 LEU A CA 1
ATOM 644 C C . LEU A 1 89 ? 5.267 2.176 0.090 1.00 92.12 89 LEU A C 1
ATOM 646 O O . LEU A 1 89 ? 6.091 2.681 -0.676 1.00 92.12 89 LEU A O 1
ATOM 650 N N . GLU A 1 90 ? 5.591 1.740 1.295 1.00 92.38 90 GLU A N 1
ATOM 651 C CA . GLU A 1 90 ? 6.969 1.704 1.757 1.00 92.38 90 GLU A CA 1
ATOM 652 C C . GLU A 1 90 ? 7.818 0.761 0.906 1.00 92.38 90 GLU A C 1
ATOM 654 O O . GLU A 1 90 ? 7.403 -0.345 0.533 1.00 92.38 90 GLU A O 1
ATOM 659 N N . ARG A 1 91 ? 9.038 1.210 0.611 1.00 92.38 91 ARG A N 1
ATOM 660 C CA . ARG A 1 91 ? 10.015 0.387 -0.073 1.00 92.38 91 ARG A CA 1
ATOM 661 C C . ARG A 1 91 ? 10.624 -0.604 0.918 1.00 92.38 91 ARG A C 1
ATOM 663 O O . ARG A 1 91 ? 11.052 -0.205 2.001 1.00 92.38 91 ARG A O 1
ATOM 670 N N . ASP A 1 92 ? 10.669 -1.868 0.524 1.00 88.81 92 ASP A N 1
ATOM 671 C CA . ASP A 1 92 ? 11.386 -2.927 1.213 1.00 88.81 92 ASP A CA 1
ATOM 672 C C . ASP A 1 92 ? 12.422 -3.518 0.250 1.00 88.81 92 ASP A C 1
ATOM 674 O O . ASP A 1 92 ? 12.137 -3.820 -0.912 1.00 88.81 92 ASP A O 1
ATOM 678 N N . GLY A 1 93 ? 13.671 -3.576 0.702 1.00 85.88 93 GLY A N 1
ATOM 679 C CA . GLY A 1 93 ? 14.821 -3.875 -0.143 1.00 85.88 93 GLY A CA 1
ATOM 680 C C . GLY A 1 93 ? 15.121 -2.805 -1.204 1.00 85.88 93 GLY A C 1
ATOM 681 O O . GLY A 1 93 ? 14.766 -1.630 -1.093 1.00 85.88 93 GLY A O 1
ATOM 682 N N . SER A 1 94 ? 15.847 -3.193 -2.254 1.00 86.44 94 SER A N 1
ATOM 683 C CA . SER A 1 94 ? 16.414 -2.263 -3.242 1.00 86.44 94 SER A CA 1
ATOM 684 C C . SER A 1 94 ? 15.522 -1.991 -4.455 1.00 86.44 94 SER A C 1
ATOM 686 O O . SER A 1 94 ? 15.913 -1.196 -5.309 1.00 86.44 94 SER A O 1
ATOM 688 N N . SER A 1 95 ? 14.340 -2.602 -4.556 1.00 91.25 95 SER A N 1
ATOM 689 C CA . SER A 1 95 ? 13.493 -2.574 -5.758 1.00 91.25 95 SER A CA 1
ATOM 690 C C . SER A 1 95 ? 12.027 -2.331 -5.421 1.00 91.25 95 SER A C 1
ATOM 692 O O . SER A 1 95 ? 11.597 -2.556 -4.300 1.00 91.25 95 SER A O 1
ATOM 694 N N . CYS A 1 96 ? 11.267 -1.869 -6.412 1.00 94.31 96 CYS A N 1
ATOM 695 C CA . CYS A 1 96 ? 9.818 -1.718 -6.317 1.00 94.31 96 CYS A CA 1
ATOM 696 C C . CYS A 1 96 ? 9.111 -2.856 -7.061 1.00 94.31 96 CYS A C 1
ATOM 698 O O . CYS A 1 96 ? 9.702 -3.447 -7.971 1.00 94.31 96 CYS A O 1
ATOM 700 N N . PRO A 1 97 ? 7.858 -3.172 -6.700 1.00 94.50 97 PRO A N 1
ATOM 701 C CA . PRO A 1 97 ? 7.088 -4.181 -7.408 1.00 94.50 97 PRO A CA 1
ATOM 702 C C . PRO A 1 97 ? 6.762 -3.724 -8.833 1.00 94.50 97 PRO A C 1
ATOM 704 O O . PRO A 1 97 ? 6.798 -2.533 -9.153 1.00 94.50 97 PRO A O 1
ATOM 707 N N . GLY A 1 98 ? 6.426 -4.679 -9.703 1.00 89.81 98 GLY A N 1
ATOM 708 C CA . GLY A 1 98 ? 6.032 -4.370 -11.078 1.00 89.81 98 GLY A CA 1
ATOM 709 C C . GLY A 1 98 ? 4.889 -3.347 -11.125 1.00 89.81 98 GLY A C 1
ATOM 710 O O . GLY A 1 98 ? 3.889 -3.496 -10.428 1.00 89.81 98 GLY A O 1
ATOM 711 N N . GLY A 1 99 ? 5.041 -2.303 -11.946 1.00 90.75 99 GLY A N 1
ATOM 712 C CA . GLY A 1 99 ? 4.073 -1.202 -12.041 1.00 90.75 99 GLY A CA 1
ATOM 713 C C . GLY A 1 99 ? 4.297 -0.051 -11.052 1.00 90.75 99 GLY A C 1
ATOM 714 O O . GLY A 1 99 ? 3.479 0.867 -11.025 1.00 90.75 99 GLY A O 1
ATOM 715 N N . TYR A 1 100 ? 5.392 -0.074 -10.284 1.00 94.81 100 TYR A N 1
ATOM 716 C CA . TYR A 1 100 ? 5.795 0.987 -9.358 1.00 94.81 100 TYR A CA 1
ATOM 717 C C . TYR A 1 100 ? 7.230 1.457 -9.634 1.00 94.81 100 TYR A C 1
ATOM 719 O O . TYR A 1 100 ? 8.077 0.686 -10.087 1.00 94.81 100 TYR A O 1
ATOM 727 N N . TYR A 1 101 ? 7.519 2.719 -9.320 1.00 94.56 101 TYR A N 1
ATOM 728 C CA . TYR A 1 101 ? 8.849 3.323 -9.418 1.00 94.56 101 TYR A CA 1
ATOM 729 C C . TYR A 1 101 ? 9.324 3.857 -8.061 1.00 94.56 101 TYR A C 1
ATOM 731 O O . TYR A 1 101 ? 8.526 4.128 -7.162 1.00 94.56 101 TYR A O 1
ATOM 739 N N . LYS A 1 102 ? 10.644 4.003 -7.904 1.00 95.31 102 LYS A N 1
ATOM 740 C CA . LYS A 1 102 ? 11.268 4.461 -6.654 1.00 95.31 102 LYS A CA 1
ATOM 741 C C . LYS A 1 102 ? 11.015 5.951 -6.418 1.00 95.31 102 LYS A C 1
ATOM 743 O O . LYS A 1 102 ? 11.245 6.767 -7.305 1.00 95.31 102 LYS A O 1
ATOM 748 N N . SER A 1 103 ? 10.637 6.302 -5.194 1.00 93.81 103 SER A N 1
ATOM 749 C CA . SER A 1 103 ? 10.540 7.679 -4.701 1.00 93.81 103 SER A CA 1
ATOM 750 C C . SER A 1 103 ? 11.080 7.714 -3.267 1.00 93.81 103 SER A C 1
ATOM 752 O O . SER A 1 103 ? 10.341 7.526 -2.305 1.00 93.81 103 SER A O 1
ATOM 754 N N . GLY A 1 104 ? 12.402 7.854 -3.119 1.00 91.25 104 GLY A N 1
ATOM 755 C CA . GLY A 1 104 ? 13.078 7.760 -1.817 1.00 91.25 104 GLY A CA 1
ATOM 756 C C . GLY A 1 104 ? 12.909 6.384 -1.155 1.00 91.25 104 GLY A C 1
ATOM 757 O O . GLY A 1 104 ? 13.207 5.347 -1.758 1.00 91.25 104 GLY A O 1
ATOM 758 N N . GLU A 1 105 ? 12.398 6.372 0.077 1.00 93.75 105 GLU A N 1
ATOM 759 C CA . GLU A 1 105 ? 12.086 5.162 0.861 1.00 93.75 105 GLU A CA 1
ATOM 760 C C . GLU A 1 105 ? 10.740 4.519 0.495 1.00 93.75 105 GLU A C 1
ATOM 762 O O . GLU A 1 105 ? 10.217 3.685 1.231 1.00 93.75 105 GLU A O 1
ATOM 767 N N . TYR A 1 106 ? 10.170 4.891 -0.652 1.00 95.12 106 TYR A N 1
ATOM 768 C CA . TYR A 1 106 ? 8.848 4.452 -1.081 1.00 95.12 106 TYR A CA 1
ATOM 769 C C . TYR A 1 106 ? 8.841 3.995 -2.534 1.00 95.12 106 TYR A C 1
ATOM 771 O O . TYR A 1 106 ? 9.724 4.318 -3.338 1.00 95.12 106 TYR A O 1
ATOM 779 N N . CYS A 1 107 ? 7.781 3.277 -2.867 1.00 95.44 107 CYS A N 1
ATOM 780 C CA . CYS A 1 107 ? 7.398 2.912 -4.214 1.00 95.44 107 CYS A CA 1
ATOM 781 C C . CYS A 1 107 ? 6.091 3.625 -4.558 1.00 95.44 107 CYS A C 1
ATOM 783 O O . CYS A 1 107 ? 5.125 3.526 -3.807 1.00 95.44 107 CYS A O 1
ATOM 785 N N . VAL A 1 108 ? 6.056 4.331 -5.687 1.00 95.31 108 VAL A N 1
ATOM 786 C CA . VAL A 1 108 ? 4.871 5.050 -6.181 1.00 95.31 108 VAL A CA 1
ATOM 787 C C . VAL A 1 108 ? 4.382 4.380 -7.455 1.00 95.31 108 VAL A C 1
ATOM 789 O O . VAL A 1 108 ? 5.183 4.007 -8.312 1.00 95.31 108 VAL A O 1
ATOM 792 N N . ALA A 1 109 ? 3.072 4.194 -7.576 1.00 95.00 109 ALA A N 1
ATOM 793 C CA . ALA A 1 109 ? 2.468 3.562 -8.736 1.00 95.00 109 ALA A CA 1
ATOM 794 C C . ALA A 1 109 ? 2.737 4.362 -10.015 1.00 95.00 109 ALA A C 1
ATOM 796 O O . ALA A 1 109 ? 2.685 5.592 -10.038 1.00 95.00 109 ALA A O 1
ATOM 797 N N . SER A 1 110 ? 2.968 3.662 -11.122 1.00 93.88 110 SER A N 1
ATOM 798 C CA . SER A 1 110 ? 3.167 4.295 -12.428 1.00 93.88 110 SER A CA 1
ATOM 799 C C . SER A 1 110 ? 1.847 4.767 -13.056 1.00 93.88 110 SER A C 1
ATOM 801 O O . SER A 1 110 ? 1.849 5.729 -13.825 1.00 93.88 110 SER A O 1
ATOM 803 N N . SER A 1 111 ? 0.713 4.163 -12.682 1.00 91.25 111 SER A N 1
ATOM 804 C CA . SER A 1 111 ? -0.635 4.487 -13.185 1.00 91.25 111 SER A CA 1
ATOM 805 C C . SER A 1 111 ? -1.569 4.979 -12.072 1.00 91.25 111 SER A C 1
ATOM 807 O O . SER A 1 111 ? -1.273 4.788 -10.896 1.00 91.25 111 SER A O 1
ATOM 809 N N . GLU A 1 112 ? -2.693 5.599 -12.441 1.00 86.81 112 GLU A N 1
ATOM 810 C CA . GLU A 1 112 ? -3.730 6.040 -11.488 1.00 86.81 112 GLU A CA 1
ATOM 811 C C . GLU A 1 112 ? -4.569 4.880 -10.930 1.00 86.81 112 GLU A C 1
ATOM 813 O O . GLU A 1 112 ? -5.156 5.010 -9.863 1.00 86.81 112 GLU A O 1
ATOM 818 N N . GLN A 1 113 ? -4.600 3.740 -11.627 1.00 86.19 113 GLN A N 1
ATOM 819 C CA . GLN A 1 113 ? -5.347 2.541 -11.229 1.00 86.19 113 GLN A CA 1
ATOM 820 C C . GLN A 1 113 ? -4.406 1.331 -11.115 1.00 86.19 113 GLN A C 1
ATOM 822 O O . GLN A 1 113 ? -4.489 0.383 -11.910 1.00 86.19 113 GLN A O 1
ATOM 827 N N . PRO A 1 114 ? -3.446 1.371 -10.175 1.00 89.50 114 PRO A N 1
ATOM 828 C CA . PRO A 1 114 ? -2.563 0.243 -9.950 1.00 89.50 114 PRO A CA 1
ATOM 829 C C . PRO A 1 114 ? -3.331 -0.922 -9.327 1.00 89.50 114 PRO A C 1
ATOM 831 O O . PRO A 1 114 ? -4.329 -0.733 -8.636 1.00 89.50 114 PRO A O 1
ATOM 834 N N . ARG A 1 115 ? -2.811 -2.134 -9.523 1.00 90.69 115 ARG A N 1
ATOM 835 C CA . ARG A 1 115 ? -3.241 -3.278 -8.718 1.00 90.69 115 ARG A CA 1
ATOM 836 C C . ARG A 1 115 ? -2.818 -3.049 -7.272 1.00 90.69 115 ARG A C 1
ATOM 838 O O . ARG A 1 115 ? -1.708 -2.571 -7.047 1.00 90.69 115 ARG A O 1
ATOM 845 N N . THR A 1 116 ? -3.649 -3.448 -6.315 1.00 89.25 116 THR A N 1
ATOM 846 C CA . THR A 1 116 ? -3.296 -3.399 -4.894 1.00 89.25 116 THR A CA 1
ATOM 847 C C . THR A 1 116 ? -2.018 -4.193 -4.627 1.00 89.25 116 THR A C 1
ATOM 849 O O . THR A 1 116 ? -1.832 -5.306 -5.136 1.00 89.25 116 THR A O 1
ATOM 852 N N . VAL A 1 117 ? -1.142 -3.624 -3.804 1.00 91.88 117 VAL A N 1
ATOM 853 C CA . VAL A 1 117 ? 0.122 -4.230 -3.391 1.00 91.88 117 VAL A CA 1
ATOM 854 C C . VAL A 1 117 ? 0.234 -4.172 -1.878 1.00 91.88 117 VAL A C 1
ATOM 856 O O . VAL A 1 117 ? -0.104 -3.163 -1.270 1.00 91.88 117 VAL A O 1
ATOM 859 N N . THR A 1 118 ? 0.754 -5.242 -1.290 1.00 89.75 118 THR A N 1
ATOM 860 C CA . THR A 1 118 ? 1.133 -5.293 0.123 1.00 89.75 118 THR A CA 1
ATOM 861 C C . THR A 1 118 ? 2.571 -5.794 0.261 1.00 89.75 118 THR A C 1
ATOM 863 O O . THR A 1 118 ? 3.095 -6.440 -0.659 1.00 89.75 118 THR A O 1
ATOM 866 N N . GLN A 1 119 ? 3.228 -5.486 1.379 1.00 90.06 119 GLN A N 1
ATOM 867 C CA . GLN A 1 119 ? 4.529 -6.078 1.699 1.00 90.06 119 GLN A CA 1
ATOM 868 C C . GLN A 1 119 ? 4.356 -7.577 1.921 1.00 90.06 119 GLN A C 1
ATOM 870 O O . GLN A 1 119 ? 3.345 -8.019 2.467 1.00 90.06 119 GLN A O 1
ATOM 875 N N . ARG A 1 120 ? 5.312 -8.380 1.449 1.00 90.25 120 ARG A N 1
ATOM 876 C CA . ARG A 1 120 ? 5.286 -9.809 1.732 1.00 90.25 120 ARG A CA 1
ATOM 877 C C . ARG A 1 120 ? 5.877 -10.043 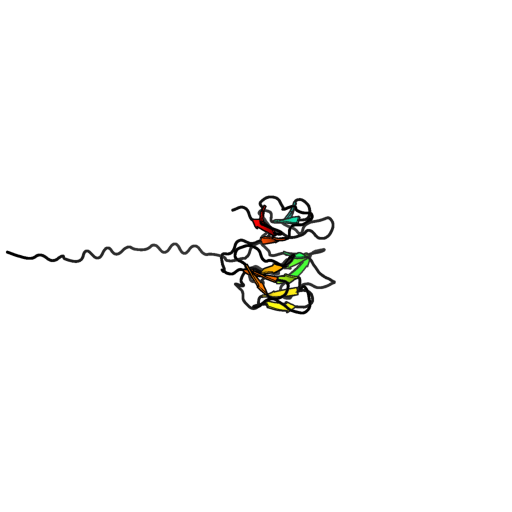3.116 1.00 90.25 120 ARG A C 1
ATOM 879 O O . ARG A 1 120 ? 7.069 -9.849 3.316 1.00 90.25 120 ARG A O 1
ATOM 886 N N . HIS A 1 121 ? 5.062 -10.576 4.012 1.00 83.12 121 HIS A N 1
ATOM 887 C CA . HIS A 1 121 ? 5.545 -11.262 5.198 1.00 83.12 121 HIS A CA 1
ATOM 888 C C . HIS A 1 121 ? 5.746 -12.754 4.890 1.00 83.12 121 HIS A C 1
ATOM 890 O O . HIS A 1 121 ? 4.975 -13.348 4.128 1.00 83.12 121 HIS A O 1
ATOM 896 N N . GLY A 1 122 ? 6.835 -13.330 5.403 1.00 80.94 122 GLY A N 1
ATOM 897 C CA . GLY A 1 122 ? 7.157 -14.744 5.218 1.00 80.94 122 GLY A CA 1
ATOM 898 C C . GLY A 1 122 ? 7.450 -15.161 3.768 1.00 80.94 122 GLY A C 1
ATOM 899 O O . GLY A 1 122 ? 7.911 -14.391 2.918 1.00 80.94 122 GLY A O 1
ATOM 900 N N . SER A 1 123 ? 7.225 -16.445 3.480 1.00 81.12 123 SER A N 1
ATOM 901 C CA . SER A 1 123 ? 7.549 -17.058 2.183 1.00 81.12 123 SER A CA 1
ATOM 902 C C . SER A 1 123 ? 6.412 -16.992 1.158 1.00 81.12 123 SER A C 1
ATOM 904 O O . SER A 1 123 ? 6.646 -17.259 -0.023 1.00 81.12 123 SER A O 1
ATOM 906 N N . SER A 1 124 ? 5.194 -16.634 1.581 1.00 86.81 124 SER A N 1
ATOM 907 C CA . SER A 1 124 ? 3.968 -16.793 0.790 1.00 86.81 124 SER A CA 1
ATOM 908 C C . SER A 1 124 ? 3.138 -15.512 0.706 1.00 86.81 124 SER A C 1
ATOM 910 O O . SER A 1 124 ? 3.147 -14.676 1.604 1.00 86.81 124 SER A O 1
ATOM 912 N N . CYS A 1 125 ? 2.397 -15.371 -0.394 1.00 90.25 125 CYS A N 1
ATOM 913 C CA . CYS A 1 125 ? 1.432 -14.291 -0.582 1.00 90.25 125 CYS A CA 1
ATOM 914 C C . CYS A 1 125 ? 0.012 -14.741 -0.211 1.00 90.25 125 CYS A C 1
ATOM 916 O O . CYS A 1 125 ? -0.297 -15.932 -0.313 1.00 90.25 125 CYS A O 1
ATOM 918 N N . PRO A 1 126 ? -0.870 -13.807 0.185 1.00 89.31 126 PRO A N 1
ATOM 919 C CA . PRO A 1 126 ? -2.259 -14.133 0.470 1.00 89.31 126 PRO A CA 1
ATOM 920 C C . PRO A 1 126 ? -2.979 -14.634 -0.789 1.00 89.31 126 PRO A C 1
ATOM 922 O O . PRO A 1 126 ? -2.587 -14.344 -1.923 1.00 89.31 126 PRO A O 1
ATOM 925 N N . SER A 1 127 ? -4.064 -15.388 -0.597 1.00 87.62 127 SER A N 1
ATOM 926 C CA . SER A 1 127 ? -4.865 -15.909 -1.712 1.00 87.62 127 SER A CA 1
ATOM 927 C C . SER A 1 127 ? -5.335 -14.778 -2.631 1.00 87.62 127 SER A C 1
ATOM 929 O O . SER A 1 127 ? -5.882 -13.778 -2.171 1.00 87.62 127 SER A O 1
ATOM 931 N N . GLY A 1 128 ? -5.129 -14.942 -3.939 1.00 89.25 128 GLY A N 1
ATOM 932 C CA . GLY A 1 128 ? -5.427 -13.909 -4.936 1.00 89.25 128 GLY A CA 1
ATOM 933 C C . GLY A 1 128 ? -4.274 -12.942 -5.223 1.00 89.25 128 GLY A C 1
ATOM 934 O O . GLY A 1 128 ? -4.438 -12.067 -6.073 1.00 89.25 128 GLY A O 1
ATOM 935 N N . TYR A 1 129 ? -3.105 -13.118 -4.602 1.00 92.19 129 TYR A N 1
ATOM 936 C CA . TYR A 1 129 ? -1.893 -12.331 -4.847 1.00 92.19 129 TYR A CA 1
ATOM 937 C C . TYR A 1 129 ? -0.750 -13.209 -5.373 1.00 92.19 129 TYR A C 1
ATOM 939 O O . TYR A 1 129 ? -0.669 -14.394 -5.058 1.00 92.19 129 TYR A O 1
ATOM 947 N N . TYR A 1 130 ? 0.159 -12.618 -6.150 1.00 92.56 130 TYR A N 1
ATOM 948 C CA . TYR A 1 130 ? 1.385 -13.265 -6.623 1.00 92.56 130 TYR A CA 1
ATOM 949 C C . TYR A 1 130 ? 2.637 -12.520 -6.144 1.00 92.56 130 TYR A C 1
ATOM 951 O O . TYR A 1 130 ? 2.613 -11.318 -5.874 1.00 92.56 130 TYR A O 1
ATOM 959 N N . ARG A 1 131 ? 3.750 -13.253 -6.040 1.00 92.81 131 ARG A N 1
ATOM 960 C CA . ARG A 1 131 ? 5.042 -12.745 -5.564 1.00 92.81 131 ARG A CA 1
ATOM 961 C C .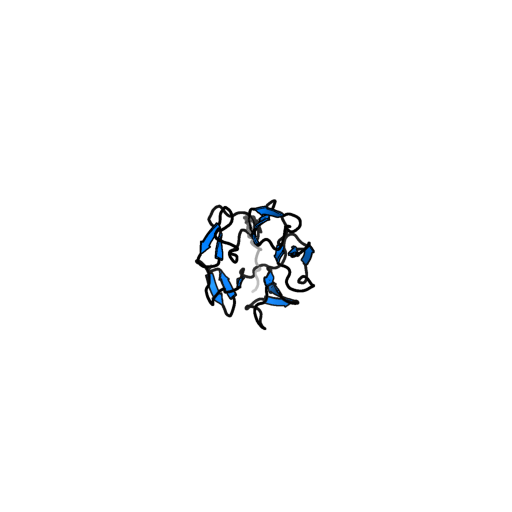 ARG A 1 131 ? 5.700 -11.818 -6.591 1.00 92.81 131 ARG A C 1
ATOM 963 O O . ARG A 1 131 ? 5.865 -12.190 -7.747 1.00 92.81 131 ARG A O 1
ATOM 970 N N . SER A 1 132 ? 6.158 -10.653 -6.133 1.00 91.81 132 SER A N 1
ATOM 971 C CA . SER A 1 132 ? 6.979 -9.708 -6.898 1.00 91.81 132 SER A CA 1
ATOM 972 C C . SER A 1 132 ? 8.054 -9.095 -5.994 1.00 91.81 132 SER A C 1
ATOM 974 O O . SER A 1 132 ? 7.801 -8.094 -5.331 1.00 91.81 132 SER A O 1
ATOM 976 N N . GLY A 1 133 ? 9.262 -9.666 -5.958 1.00 89.12 133 GLY A N 1
ATOM 977 C CA . GLY A 1 133 ? 10.318 -9.192 -5.045 1.00 89.12 133 GLY A CA 1
ATOM 978 C C . GLY A 1 133 ? 9.930 -9.434 -3.588 1.00 89.12 133 GLY A C 1
ATOM 979 O O . GLY A 1 133 ? 9.539 -10.556 -3.284 1.00 89.12 133 GLY A O 1
ATOM 980 N N . GLU A 1 134 ? 9.963 -8.409 -2.733 1.00 92.00 134 GLU A N 1
ATOM 981 C CA . GLU A 1 134 ? 9.483 -8.432 -1.332 1.00 92.00 134 GLU A CA 1
ATOM 982 C C . GLU A 1 134 ? 8.007 -8.037 -1.185 1.00 92.00 134 GLU A C 1
ATOM 984 O O . GLU A 1 134 ? 7.535 -7.678 -0.114 1.00 92.00 134 GLU A O 1
ATOM 989 N N . TYR A 1 135 ? 7.245 -8.128 -2.274 1.00 92.94 135 TYR A N 1
ATOM 990 C CA . TYR A 1 135 ? 5.847 -7.717 -2.306 1.00 92.94 135 TYR A CA 1
ATOM 991 C C . TYR A 1 135 ? 4.927 -8.822 -2.794 1.00 92.94 135 TYR A C 1
ATOM 993 O O . TYR A 1 135 ? 5.332 -9.751 -3.508 1.00 92.94 135 TYR A O 1
ATOM 1001 N N . CYS A 1 136 ? 3.656 -8.645 -2.463 1.00 93.12 136 CYS A N 1
ATOM 1002 C CA . CYS A 1 136 ? 2.540 -9.390 -3.005 1.00 93.12 136 CYS A CA 1
ATOM 1003 C C . CYS A 1 136 ? 1.664 -8.443 -3.824 1.00 93.12 136 CYS A C 1
ATOM 1005 O O . CYS A 1 136 ? 1.146 -7.457 -3.302 1.00 93.12 136 CYS A O 1
ATOM 1007 N N . VAL A 1 137 ? 1.493 -8.748 -5.111 1.00 92.94 137 VAL A N 1
ATOM 1008 C CA . VAL A 1 137 ? 0.686 -7.955 -6.050 1.00 92.94 137 VAL A CA 1
ATOM 1009 C C . VAL A 1 137 ? -0.619 -8.687 -6.317 1.00 92.94 137 VAL A C 1
ATOM 1011 O O . VAL A 1 137 ? -0.615 -9.890 -6.583 1.00 92.94 137 VAL A O 1
ATOM 1014 N N . ALA A 1 138 ? -1.741 -7.975 -6.247 1.00 92.06 138 ALA A N 1
ATOM 1015 C CA . ALA A 1 138 ? -3.047 -8.547 -6.530 1.00 92.06 138 ALA A CA 1
ATOM 1016 C C . ALA A 1 138 ? -3.102 -9.131 -7.949 1.00 92.06 138 ALA A C 1
ATOM 1018 O O . ALA A 1 138 ? -2.573 -8.563 -8.903 1.00 92.06 138 ALA A O 1
ATOM 1019 N N . SER A 1 139 ? -3.781 -10.263 -8.117 1.00 92.00 139 SER A N 1
ATOM 1020 C CA . SER A 1 139 ? -3.947 -10.902 -9.432 1.00 92.00 139 SER A CA 1
ATOM 1021 C C . SER A 1 139 ? -5.044 -10.234 -10.268 1.00 92.00 139 SER A C 1
ATOM 1023 O O . SER A 1 139 ? -5.039 -10.326 -11.494 1.00 92.00 139 SER A O 1
ATOM 1025 N N . LYS A 1 140 ? -5.990 -9.552 -9.613 1.00 90.75 140 LYS A N 1
ATOM 1026 C CA . LYS A 1 140 ? -7.127 -8.847 -10.222 1.00 90.75 140 LYS A CA 1
ATOM 1027 C C . LYS A 1 140 ? -7.224 -7.435 -9.646 1.00 90.75 140 LYS A C 1
ATOM 1029 O O . LYS A 1 140 ? -6.843 -7.224 -8.502 1.00 90.75 140 LYS A O 1
ATOM 1034 N N . GLN A 1 141 ? -7.782 -6.501 -10.417 1.00 86.25 141 GLN A N 1
ATOM 1035 C CA . GLN A 1 141 ? -8.005 -5.121 -9.956 1.00 86.25 141 GLN A CA 1
ATOM 1036 C C . GLN A 1 141 ? -9.007 -5.029 -8.797 1.00 86.25 141 GLN A C 1
ATOM 1038 O O . GLN A 1 141 ? -8.956 -4.102 -8.007 1.00 86.25 141 GLN A O 1
ATOM 1043 N N . THR A 1 142 ? -9.903 -6.007 -8.679 1.00 84.25 142 THR A N 1
ATOM 1044 C CA . THR A 1 142 ? -10.953 -6.060 -7.653 1.00 84.25 142 THR A CA 1
ATOM 1045 C C . THR A 1 142 ? -10.553 -6.884 -6.427 1.00 84.25 142 THR A C 1
ATOM 1047 O O . THR A 1 142 ? -11.421 -7.349 -5.689 1.00 84.25 142 THR A O 1
ATOM 1050 N N . ALA A 1 143 ? -9.260 -7.162 -6.239 1.00 83.62 143 ALA A N 1
ATOM 1051 C CA . ALA A 1 143 ? -8.812 -7.924 -5.082 1.00 83.62 143 ALA A CA 1
ATOM 1052 C C . ALA A 1 143 ? -9.098 -7.154 -3.787 1.00 83.62 143 ALA A C 1
ATOM 1054 O O . ALA A 1 143 ? -8.917 -5.942 -3.712 1.00 83.62 143 ALA A O 1
ATOM 1055 N N . THR A 1 144 ? -9.543 -7.870 -2.756 1.00 83.06 144 THR A N 1
ATOM 1056 C CA . THR A 1 144 ? -9.764 -7.275 -1.438 1.00 83.06 144 THR A CA 1
ATOM 1057 C C . THR A 1 144 ? -8.441 -6.794 -0.858 1.00 83.06 144 THR A C 1
ATOM 1059 O O . THR A 1 144 ? -7.502 -7.581 -0.775 1.00 83.06 144 THR A O 1
ATOM 1062 N N . HIS A 1 145 ? -8.397 -5.549 -0.385 1.00 83.12 145 HIS A N 1
ATOM 1063 C CA . HIS A 1 145 ? -7.239 -5.014 0.324 1.00 83.12 145 HIS A CA 1
ATOM 1064 C C . HIS A 1 145 ? -6.878 -5.871 1.549 1.00 83.12 145 HIS A C 1
ATOM 1066 O O . HIS A 1 145 ? -7.746 -6.267 2.338 1.00 83.12 145 HIS A O 1
ATOM 1072 N N . VAL A 1 146 ? -5.582 -6.126 1.711 1.00 89.94 146 VAL A N 1
ATOM 1073 C CA . VAL A 1 146 ? -5.004 -6.907 2.806 1.00 89.94 146 VAL A CA 1
ATOM 1074 C C . VAL A 1 146 ? -3.867 -6.127 3.450 1.00 89.94 146 VAL A C 1
ATOM 1076 O O . VAL A 1 146 ? -3.111 -5.435 2.771 1.00 89.94 146 VAL A O 1
ATOM 1079 N N . ILE A 1 147 ? -3.733 -6.271 4.760 1.00 89.44 147 ILE A N 1
ATOM 1080 C CA . ILE A 1 147 ? -2.629 -5.700 5.537 1.00 89.44 147 ILE A CA 1
ATOM 1081 C C . ILE A 1 147 ? -1.941 -6.801 6.331 1.00 89.44 147 ILE A C 1
ATOM 1083 O O . ILE A 1 147 ? -2.530 -7.854 6.554 1.00 89.44 147 ILE A O 1
ATOM 1087 N N . GLU A 1 148 ? -0.704 -6.586 6.746 1.00 89.25 148 GLU A N 1
ATOM 1088 C CA . GLU A 1 148 ? 0.031 -7.535 7.586 1.00 89.25 148 GLU A CA 1
ATOM 1089 C C . GLU A 1 148 ? -0.576 -7.682 8.986 1.00 89.25 148 GLU A C 1
ATOM 1091 O O . GLU A 1 148 ? -1.177 -6.747 9.525 1.00 89.25 148 GLU A O 1
ATOM 1096 N N . GLN A 1 149 ? -0.414 -8.866 9.577 1.00 91.75 149 GLN A N 1
ATOM 1097 C CA . GLN A 1 149 ? -0.653 -9.071 11.003 1.00 91.75 149 GLN A CA 1
ATOM 1098 C C . GLN A 1 149 ? 0.490 -8.487 11.836 1.00 91.75 149 GLN A C 1
ATOM 1100 O O . GLN A 1 149 ? 1.658 -8.627 11.490 1.00 91.75 149 GLN A O 1
ATOM 1105 N N . ILE A 1 150 ? 0.141 -7.900 12.976 1.00 90.06 150 ILE A N 1
ATOM 1106 C CA . ILE A 1 150 ? 1.063 -7.430 14.009 1.00 90.06 150 ILE A CA 1
ATOM 1107 C C . ILE A 1 150 ? 0.695 -8.195 15.271 1.00 90.06 150 ILE A C 1
ATOM 1109 O O . ILE A 1 150 ? -0.479 -8.241 15.644 1.00 90.06 150 ILE A O 1
ATOM 1113 N N . ASP A 1 151 ? 1.675 -8.871 15.871 1.00 90.31 151 ASP A N 1
ATOM 1114 C CA . ASP A 1 151 ? 1.489 -9.732 17.046 1.00 90.31 151 ASP A CA 1
ATOM 1115 C C . ASP A 1 151 ? 0.327 -10.725 16.883 1.00 90.31 151 ASP A C 1
ATOM 1117 O O . ASP A 1 151 ? -0.517 -10.912 17.764 1.00 90.31 151 ASP A O 1
ATOM 1121 N N . SER A 1 152 ? 0.255 -11.350 15.700 1.00 90.31 152 SER A N 1
ATOM 1122 C CA . SER A 1 152 ? -0.807 -12.295 15.329 1.00 90.31 152 SER A CA 1
ATOM 1123 C C . SER A 1 152 ? -2.219 -11.729 15.532 1.00 90.31 152 SER A C 1
ATOM 1125 O O . SER A 1 152 ? -3.133 -12.468 15.897 1.00 90.31 152 SER A O 1
ATOM 1127 N N . SER A 1 153 ? -2.418 -10.426 15.344 1.00 92.88 153 SER A N 1
ATOM 1128 C CA . SER A 1 153 ? -3.692 -9.737 15.561 1.00 92.88 153 SER A CA 1
ATOM 1129 C C . SER A 1 153 ? -4.096 -8.925 14.333 1.00 92.88 153 SER A C 1
ATOM 1131 O O . SER A 1 153 ? -3.260 -8.576 13.507 1.00 92.88 153 SER A O 1
ATOM 1133 N N . CYS A 1 154 ? -5.396 -8.649 14.208 1.00 94.56 154 CYS A N 1
ATOM 1134 C CA . CYS A 1 154 ? -5.962 -7.826 13.141 1.00 94.56 154 CYS A CA 1
ATOM 1135 C C . CYS A 1 154 ? -6.768 -6.667 13.731 1.00 94.56 154 CYS A C 1
ATOM 1137 O O . CYS A 1 154 ? -7.337 -6.822 14.817 1.00 94.56 154 CYS A O 1
ATOM 1139 N N . PRO A 1 155 ? -6.860 -5.527 13.028 1.00 94.81 155 PRO A N 1
ATOM 1140 C CA . PRO A 1 155 ? -7.702 -4.432 13.474 1.00 94.81 155 PRO A CA 1
ATOM 1141 C C . PRO A 1 155 ? -9.191 -4.771 13.392 1.00 94.81 155 PRO A C 1
ATOM 1143 O O . PRO A 1 155 ? -9.622 -5.686 12.689 1.00 94.81 155 PRO A O 1
ATOM 1146 N N . SER A 1 156 ? -10.000 -3.963 14.073 1.00 91.62 156 SER A N 1
ATOM 1147 C CA . SER A 1 156 ? -11.458 -3.987 13.966 1.00 91.62 156 SER A CA 1
ATOM 1148 C C . SER A 1 156 ? -11.905 -3.866 12.504 1.00 91.62 156 SER A C 1
ATOM 1150 O O . SER A 1 156 ? -11.416 -3.006 11.775 1.00 91.62 156 SER A O 1
ATOM 1152 N N . GLY A 1 157 ? -12.852 -4.712 12.088 1.00 89.44 157 GLY A N 1
ATOM 1153 C CA . GLY A 1 157 ? -13.327 -4.769 10.700 1.00 89.44 157 GLY A CA 1
ATOM 1154 C C . GLY A 1 157 ? -12.459 -5.620 9.764 1.00 89.44 157 GLY A C 1
ATOM 1155 O O . GLY A 1 157 ? -12.658 -5.580 8.553 1.00 89.44 157 GLY A O 1
ATOM 1156 N N . TYR A 1 158 ? -11.500 -6.380 10.304 1.00 92.50 158 TYR A N 1
ATOM 1157 C CA . TYR A 1 158 ? -10.656 -7.308 9.551 1.00 92.50 158 TYR A CA 1
ATOM 1158 C C . TYR A 1 158 ? -10.639 -8.689 10.217 1.00 92.50 158 TYR A C 1
ATOM 1160 O O . TYR A 1 158 ? -10.772 -8.807 11.436 1.00 92.50 158 TYR A O 1
ATOM 1168 N N . TYR A 1 159 ? -10.426 -9.736 9.421 1.00 91.88 159 TYR A N 1
ATOM 1169 C CA . TYR A 1 159 ? -10.240 -11.111 9.891 1.00 91.88 159 TYR A CA 1
ATOM 1170 C C . TYR A 1 159 ? -8.907 -11.694 9.410 1.00 91.88 159 TYR A C 1
ATOM 1172 O O . TYR A 1 159 ? -8.355 -11.278 8.387 1.00 91.88 159 TYR A O 1
ATOM 1180 N N . LYS A 1 160 ? -8.379 -12.669 10.158 1.00 91.38 160 LYS A N 1
ATOM 1181 C CA . LYS A 1 160 ? -7.105 -13.332 9.843 1.00 91.38 160 LYS A CA 1
ATOM 1182 C C . LYS A 1 160 ? -7.221 -14.185 8.581 1.00 91.38 160 LYS A C 1
ATOM 1184 O O . LYS A 1 160 ? -8.160 -14.961 8.428 1.00 91.38 160 LYS A O 1
ATOM 1189 N N . SER A 1 161 ? -6.220 -14.086 7.718 1.00 87.00 161 SER A N 1
ATOM 1190 C CA . SER A 1 161 ? -6.050 -14.884 6.506 1.00 87.00 161 SER A CA 1
ATOM 1191 C C . SER A 1 161 ? -4.561 -15.191 6.316 1.00 87.00 161 SER A C 1
ATOM 1193 O O . SER A 1 161 ? -3.842 -14.449 5.644 1.00 87.00 161 SER A O 1
ATOM 1195 N N . GLY A 1 162 ? -4.087 -16.287 6.913 1.00 86.06 162 GLY A N 1
ATOM 1196 C CA . GLY A 1 162 ? -2.656 -16.612 6.956 1.00 86.06 162 GLY A CA 1
ATOM 1197 C C . GLY A 1 162 ? -1.904 -15.641 7.867 1.00 86.06 162 GLY A C 1
ATOM 1198 O O . GLY A 1 162 ? -2.310 -15.474 9.011 1.00 86.06 162 GLY A O 1
ATOM 1199 N N . GLU A 1 163 ? -0.862 -14.985 7.350 1.00 89.50 163 GLU A N 1
ATOM 1200 C CA . GLU A 1 163 ? -0.087 -13.920 8.026 1.00 89.50 163 GLU A CA 1
ATOM 1201 C C . GLU A 1 163 ? -0.649 -12.506 7.771 1.00 89.50 163 GLU A C 1
ATOM 1203 O O . GLU A 1 163 ? -0.077 -11.503 8.189 1.00 89.50 163 GLU A O 1
ATOM 1208 N N . TYR A 1 164 ? -1.794 -12.413 7.090 1.00 90.94 164 TYR A N 1
ATOM 1209 C CA . TYR A 1 164 ? -2.418 -11.150 6.698 1.00 90.94 164 TYR A CA 1
ATOM 1210 C C . TYR A 1 164 ? -3.796 -10.993 7.338 1.00 90.94 164 TYR A C 1
ATOM 1212 O O . TYR A 1 164 ? -4.413 -11.959 7.793 1.00 90.94 164 TYR A O 1
ATOM 1220 N N . CYS A 1 165 ? -4.290 -9.768 7.343 1.00 92.12 165 CYS A N 1
ATOM 1221 C CA . CYS A 1 165 ? -5.630 -9.371 7.720 1.00 92.12 165 CYS A CA 1
ATOM 1222 C C . CYS A 1 165 ? -6.382 -8.953 6.463 1.00 92.12 165 CYS A C 1
ATOM 1224 O O . CYS A 1 165 ? -5.954 -8.050 5.741 1.00 92.12 165 CYS A O 1
ATOM 1226 N N . LYS A 1 166 ? -7.519 -9.596 6.209 1.00 90.25 166 LYS A N 1
ATOM 1227 C CA . LYS A 1 166 ? -8.409 -9.264 5.097 1.00 90.25 166 LYS A CA 1
ATOM 1228 C C . LYS A 1 166 ? -9.591 -8.458 5.622 1.00 90.25 166 LYS A C 1
ATOM 1230 O O . LYS A 1 166 ? -10.135 -8.786 6.676 1.00 90.25 166 LYS A O 1
ATOM 1235 N N . ARG A 1 167 ? -9.962 -7.392 4.906 1.00 87.75 167 ARG A N 1
ATOM 1236 C CA . ARG A 1 167 ? -11.110 -6.556 5.277 1.00 87.75 167 ARG A CA 1
ATOM 1237 C C . ARG A 1 167 ? -12.386 -7.403 5.258 1.00 87.75 167 ARG A C 1
ATOM 1239 O O . ARG A 1 167 ? -12.618 -8.125 4.286 1.00 87.75 167 ARG A O 1
ATOM 1246 N N . SER A 1 168 ? -13.170 -7.333 6.329 1.00 81.62 168 SER A N 1
ATOM 1247 C CA . SER A 1 168 ? -14.525 -7.882 6.358 1.00 81.62 168 SER A CA 1
ATOM 1248 C C . SER A 1 168 ? -15.381 -7.099 5.359 1.00 81.62 168 SER A C 1
ATOM 1250 O O . SER A 1 168 ? -15.277 -5.873 5.311 1.00 81.62 168 SER A O 1
ATOM 1252 N N . GLU A 1 169 ? -16.135 -7.805 4.515 1.00 65.81 169 GLU A N 1
ATOM 1253 C CA . GLU A 1 169 ? -17.077 -7.182 3.569 1.00 65.81 169 GLU A CA 1
ATOM 1254 C C . GLU A 1 169 ? -18.248 -6.509 4.291 1.00 65.81 169 GLU A C 1
ATOM 1256 O O . GLU A 1 169 ? -18.639 -7.007 5.375 1.00 65.81 169 GLU A O 1
#

Secondary structure (DSSP, 8-state):
------------------------------EEPPSS-PPTTEEEETTEEEE-TT--S-EEE--TT---TTEEEETTEEEESSTTPPPEEE--TT-PPTTEEEETTEEEESSSSPPPEEEPPSS-PPTTEEEETTEEEESSTTPPPEEE-BTTB--TTEEEETTEEEEP-